Protein AF-A0A2E5BPT8-F1 (afdb_monomer_lite)

Secondary structure (DSSP, 8-state):
-EEEEETTEEEEEP-SS-GGGSTT-SS-HHHHHH--HHHHHHHHHHHHHH-TTHHHH-HHHHHHHHHHHHHHH---EEEEEE-SSSEEEEEE---HHHHHHHHHHHHTT---HHHHIIIIIS---

Structure (mmCIF, N/CA/C/O backbone):
data_AF-A0A2E5BPT8-F1
#
_entry.id   AF-A0A2E5BPT8-F1
#
loop_
_atom_site.group_PDB
_atom_site.id
_atom_site.type_symbol
_atom_site.label_atom_id
_atom_site.label_alt_id
_atom_site.label_comp_id
_atom_site.label_asym_id
_atom_site.label_entity_id
_atom_site.label_seq_id
_atom_site.pdbx_PDB_ins_code
_atom_site.Cartn_x
_atom_site.Cartn_y
_atom_site.Cartn_z
_atom_site.occupancy
_atom_site.B_iso_or_equiv
_atom_site.auth_seq_id
_atom_site.auth_comp_id
_atom_site.auth_asym_id
_atom_site.auth_atom_id
_atom_site.pdbx_PDB_model_num
ATOM 1 N N . MET A 1 1 ? -10.175 -10.646 -5.869 1.00 78.12 1 MET A N 1
ATOM 2 C CA . MET A 1 1 ? -8.734 -10.356 -5.745 1.00 78.12 1 MET A CA 1
ATOM 3 C C . MET A 1 1 ? -8.465 -9.042 -6.442 1.00 78.12 1 MET A C 1
ATOM 5 O O . MET A 1 1 ? -9.072 -8.798 -7.479 1.00 78.12 1 MET A O 1
ATOM 9 N N . ALA A 1 2 ? -7.601 -8.220 -5.865 1.00 84.44 2 ALA A N 1
ATOM 10 C CA . ALA A 1 2 ? -7.086 -6.988 -6.450 1.00 84.44 2 ALA A CA 1
ATOM 11 C C . ALA A 1 2 ? -5.563 -6.960 -6.276 1.00 84.44 2 ALA A C 1
ATOM 13 O O . ALA A 1 2 ? -5.041 -7.591 -5.360 1.00 84.44 2 ALA A O 1
ATOM 14 N N . PHE A 1 3 ? -4.854 -6.241 -7.140 1.00 88.50 3 PHE A N 1
ATOM 15 C CA . PHE A 1 3 ? -3.422 -6.007 -6.965 1.00 88.50 3 PHE A CA 1
ATOM 16 C C . PHE A 1 3 ? -3.194 -4.700 -6.210 1.00 88.50 3 PHE A C 1
ATOM 18 O O . PHE A 1 3 ? -3.926 -3.730 -6.403 1.00 88.50 3 PHE A O 1
ATOM 25 N N . PHE A 1 4 ? -2.169 -4.675 -5.366 1.00 91.25 4 PHE A N 1
ATOM 26 C CA . PHE A 1 4 ? -1.735 -3.480 -4.659 1.00 91.25 4 PHE A CA 1
ATOM 27 C C . PHE A 1 4 ? -0.218 -3.366 -4.754 1.00 91.25 4 PHE A C 1
ATOM 29 O O . PHE A 1 4 ? 0.496 -4.333 -4.512 1.00 91.25 4 PHE A O 1
ATOM 36 N N . LEU A 1 5 ? 0.289 -2.194 -5.110 1.00 90.25 5 LEU A N 1
ATOM 37 C CA . LEU A 1 5 ? 1.720 -1.947 -5.218 1.00 90.25 5 LEU A CA 1
ATOM 38 C C . LEU A 1 5 ? 2.250 -1.348 -3.907 1.00 90.25 5 LEU A C 1
ATOM 40 O O . LEU A 1 5 ? 1.890 -0.232 -3.551 1.00 90.25 5 LEU A O 1
ATOM 44 N N . TYR A 1 6 ? 3.117 -2.057 -3.190 1.00 89.31 6 TYR A N 1
ATOM 45 C CA . TYR A 1 6 ? 3.757 -1.575 -1.964 1.00 89.31 6 TYR A CA 1
ATOM 46 C C . TYR A 1 6 ? 5.280 -1.683 -2.073 1.00 89.31 6 TYR A C 1
ATOM 48 O O . TYR A 1 6 ? 5.797 -2.773 -2.300 1.00 89.31 6 TYR A O 1
ATOM 56 N N . ARG A 1 7 ? 6.006 -0.565 -1.899 1.00 83.19 7 ARG A N 1
ATOM 57 C CA . ARG A 1 7 ? 7.487 -0.506 -2.015 1.00 83.19 7 ARG A CA 1
ATOM 58 C C . ARG A 1 7 ? 8.002 -1.224 -3.272 1.00 83.19 7 ARG A C 1
ATOM 60 O O . ARG A 1 7 ? 8.894 -2.064 -3.198 1.00 83.19 7 ARG A O 1
ATOM 67 N N . ASP A 1 8 ? 7.380 -0.921 -4.407 1.00 76.88 8 ASP A N 1
ATOM 68 C CA . ASP A 1 8 ? 7.697 -1.489 -5.724 1.00 76.88 8 ASP A CA 1
ATOM 69 C C . ASP A 1 8 ? 7.404 -2.997 -5.877 1.00 76.88 8 ASP A C 1
ATOM 71 O O . ASP A 1 8 ? 7.722 -3.598 -6.901 1.00 76.88 8 ASP A O 1
ATOM 75 N N . GLN A 1 9 ? 6.736 -3.616 -4.898 1.00 81.94 9 GLN A N 1
ATOM 76 C CA . GLN A 1 9 ? 6.283 -5.003 -4.959 1.00 81.94 9 GLN A CA 1
ATOM 77 C C . GLN A 1 9 ? 4.770 -5.074 -5.125 1.00 81.94 9 GLN A C 1
ATOM 79 O O . GLN A 1 9 ? 4.014 -4.431 -4.397 1.00 81.94 9 GLN A O 1
ATOM 84 N N . LEU A 1 10 ? 4.315 -5.886 -6.077 1.00 85.38 10 LEU A N 1
ATOM 85 C CA . LEU A 1 10 ? 2.899 -6.208 -6.200 1.00 85.38 10 LEU A CA 1
ATOM 86 C C . LEU A 1 10 ? 2.519 -7.262 -5.166 1.00 85.38 10 LEU A C 1
ATOM 88 O O . LEU A 1 10 ? 3.078 -8.360 -5.148 1.00 85.38 10 LEU A O 1
ATOM 92 N N . VAL A 1 11 ? 1.539 -6.921 -4.338 1.00 86.62 11 VAL A N 1
ATOM 93 C CA . VAL A 1 11 ? 0.890 -7.826 -3.397 1.00 86.62 11 VAL A CA 1
ATOM 94 C C . VAL A 1 11 ? -0.547 -8.076 -3.833 1.00 86.62 11 VAL A C 1
ATOM 96 O O . VAL A 1 11 ? -1.236 -7.195 -4.353 1.00 86.62 11 VAL A O 1
ATOM 99 N N . GLU A 1 12 ? -1.001 -9.304 -3.628 1.00 86.88 12 GLU A N 1
ATOM 100 C CA . GLU A 1 12 ? -2.375 -9.693 -3.908 1.00 86.88 12 GLU A CA 1
ATOM 101 C C . GLU A 1 12 ? -3.246 -9.409 -2.688 1.00 86.88 12 GLU A C 1
ATOM 103 O O . GLU A 1 12 ? -3.023 -9.922 -1.591 1.00 86.88 12 GLU A O 1
ATOM 108 N N . LEU A 1 13 ? -4.271 -8.595 -2.897 1.00 86.12 13 LEU A N 1
ATOM 109 C CA . LEU A 1 13 ? -5.323 -8.354 -1.934 1.00 86.12 13 LEU A CA 1
ATOM 110 C C . LEU A 1 13 ? -6.468 -9.323 -2.208 1.00 86.12 13 LEU A C 1
ATOM 112 O O . LEU A 1 13 ? -7.109 -9.291 -3.263 1.00 86.12 13 LEU A O 1
ATOM 116 N N . ASP A 1 14 ? -6.796 -10.155 -1.226 1.00 82.50 14 ASP A N 1
ATOM 117 C CA . ASP A 1 14 ? -8.106 -10.792 -1.213 1.00 82.50 14 ASP A CA 1
ATOM 118 C C . ASP A 1 14 ? -9.183 -9.696 -1.087 1.00 82.50 14 ASP A C 1
ATOM 120 O O . ASP A 1 14 ? -9.113 -8.830 -0.228 1.00 82.50 14 ASP A O 1
ATOM 124 N N . THR A 1 15 ? -10.173 -9.672 -1.965 1.00 77.75 15 THR A N 1
ATOM 125 C CA . THR A 1 15 ? -11.276 -8.691 -1.916 1.00 77.75 15 THR A CA 1
ATOM 126 C C . THR A 1 15 ? -12.632 -9.383 -1.863 1.00 77.75 15 THR A C 1
ATOM 128 O O . THR A 1 15 ? -13.665 -8.741 -2.013 1.00 77.75 15 THR A O 1
ATOM 131 N N . SER A 1 16 ? -12.639 -10.705 -1.653 1.00 78.06 16 SER A N 1
ATOM 132 C CA . SER A 1 16 ? -13.855 -11.520 -1.575 1.00 78.06 16 SER A CA 1
ATOM 133 C C . SER A 1 16 ? -14.730 -11.161 -0.373 1.00 78.06 16 SER A C 1
ATOM 135 O O . SER A 1 16 ? -15.949 -11.309 -0.425 1.00 78.06 16 SER A O 1
ATOM 137 N N . MET A 1 17 ? -14.109 -10.656 0.693 1.00 69.50 17 MET A N 1
ATOM 138 C CA . MET A 1 17 ? -14.774 -10.151 1.884 1.00 69.50 17 MET A CA 1
ATOM 139 C C . MET A 1 17 ? -14.221 -8.782 2.246 1.00 69.50 17 MET A C 1
ATOM 141 O O . MET A 1 17 ? -13.004 -8.565 2.188 1.00 69.50 17 MET A O 1
ATOM 145 N N . ALA A 1 18 ? -15.127 -7.896 2.662 1.00 69.38 18 ALA A N 1
ATOM 146 C CA . ALA A 1 18 ? -14.772 -6.592 3.194 1.00 69.38 18 ALA A CA 1
ATOM 147 C C . ALA A 1 18 ? -13.815 -6.755 4.394 1.00 69.38 18 ALA A C 1
ATOM 149 O O . ALA A 1 18 ? -13.957 -7.735 5.139 1.00 69.38 18 ALA A O 1
ATOM 150 N N . PRO A 1 19 ? -12.851 -5.840 4.600 1.00 71.06 19 PRO A N 1
ATOM 151 C CA . PRO A 1 19 ? -11.823 -5.994 5.630 1.00 71.06 19 PRO A CA 1
ATOM 152 C C . PRO A 1 19 ? -12.405 -6.297 7.024 1.00 71.06 19 PRO A C 1
ATOM 154 O O . PRO A 1 19 ? -11.976 -7.240 7.678 1.00 71.06 19 PRO A O 1
ATOM 157 N N . GLN A 1 20 ? -13.476 -5.601 7.407 1.00 72.00 20 GLN A N 1
ATOM 158 C CA . GLN A 1 20 ? -14.220 -5.751 8.663 1.00 72.00 20 GLN A CA 1
ATOM 159 C C . GLN A 1 20 ? -14.947 -7.094 8.842 1.00 72.00 20 GLN A C 1
ATOM 161 O O . GLN A 1 20 ? -15.339 -7.435 9.954 1.00 72.00 20 GLN A O 1
ATOM 166 N N . ALA A 1 21 ? -15.166 -7.850 7.765 1.00 68.12 21 ALA A N 1
ATOM 167 C CA . ALA A 1 21 ? -15.783 -9.175 7.829 1.00 68.12 21 ALA A CA 1
ATOM 168 C C . ALA A 1 21 ? -14.755 -10.286 8.112 1.00 68.12 21 ALA A C 1
ATOM 170 O O . ALA A 1 21 ? -15.128 -11.450 8.270 1.00 68.12 21 ALA A O 1
ATOM 171 N N . ARG A 1 22 ? -13.462 -9.945 8.181 1.00 69.19 22 ARG A N 1
ATOM 172 C CA . ARG A 1 22 ? -12.392 -10.883 8.522 1.00 69.19 22 ARG A CA 1
ATOM 173 C C . ARG A 1 22 ? -12.257 -10.987 10.035 1.00 69.19 22 ARG A C 1
ATOM 175 O O . ARG A 1 22 ? -12.142 -9.980 10.725 1.00 69.19 22 ARG A O 1
ATOM 182 N N . GLY A 1 23 ? -12.268 -12.214 10.554 1.00 63.38 23 GLY A N 1
ATOM 183 C CA . GLY A 1 23 ? -12.223 -12.473 12.000 1.00 63.38 23 GLY A CA 1
ATOM 184 C C . GLY A 1 23 ? -10.934 -12.012 12.695 1.00 63.38 23 GLY A C 1
ATOM 185 O O . GLY A 1 23 ? -10.902 -11.939 13.918 1.00 63.38 23 GLY A O 1
ATOM 186 N N . ASP A 1 24 ? -9.890 -11.702 11.929 1.00 70.88 24 ASP A N 1
ATOM 187 C CA . ASP A 1 24 ? -8.590 -11.197 12.370 1.00 70.88 24 ASP A CA 1
ATOM 188 C C . ASP A 1 24 ? -8.376 -9.705 12.056 1.00 70.88 24 ASP A C 1
ATOM 190 O O . ASP A 1 24 ? -7.255 -9.205 12.152 1.00 70.88 24 ASP A O 1
ATOM 194 N N . PHE A 1 25 ? -9.435 -8.977 11.687 1.00 75.00 25 PHE A N 1
ATOM 195 C CA . PHE A 1 25 ? -9.329 -7.555 11.385 1.00 75.00 25 PHE A CA 1
ATOM 196 C C . PHE A 1 25 ? -9.021 -6.735 12.653 1.00 75.00 25 PHE A C 1
ATOM 198 O O . PHE A 1 25 ? -9.695 -6.902 13.672 1.00 75.00 25 PHE A O 1
ATOM 205 N N . PRO A 1 26 ? -8.019 -5.834 12.624 1.00 74.81 26 PRO A N 1
ATOM 206 C CA . PRO A 1 26 ? -7.504 -5.200 13.838 1.00 74.81 26 PRO A CA 1
ATOM 207 C C . PRO A 1 26 ? -8.425 -4.123 14.431 1.00 74.81 26 PRO A C 1
ATOM 209 O O . PRO A 1 26 ? -8.178 -3.670 15.547 1.00 74.81 26 PRO A O 1
ATOM 212 N N . LEU A 1 27 ? -9.464 -3.692 13.708 1.00 83.56 27 LEU A N 1
ATOM 213 C CA . LEU A 1 27 ? -10.349 -2.599 14.116 1.00 83.56 27 LEU A CA 1
ATOM 214 C C . LEU A 1 27 ? -11.791 -3.071 14.303 1.00 83.56 27 LEU A C 1
ATOM 216 O O . LEU A 1 27 ? -12.315 -3.864 13.523 1.00 83.56 27 LEU A O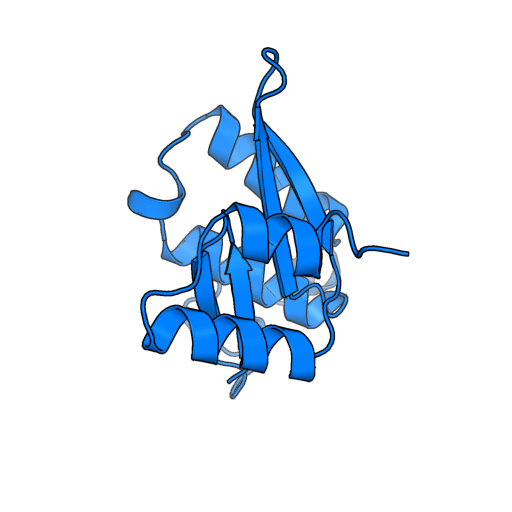 1
ATOM 220 N N . GLN A 1 28 ? -12.466 -2.512 15.306 1.00 84.06 28 GLN A N 1
ATOM 221 C CA . GLN A 1 28 ? -13.916 -2.642 15.438 1.00 84.06 28 GLN A CA 1
ATOM 222 C C . GLN A 1 28 ? -14.632 -1.849 14.324 1.00 84.06 28 GLN A C 1
ATOM 224 O O . GLN A 1 28 ? -14.083 -0.856 13.836 1.00 84.06 28 GLN A O 1
ATOM 229 N N . PRO A 1 29 ? -15.874 -2.208 13.940 1.00 84.12 29 PRO A N 1
ATOM 230 C CA . PRO A 1 29 ? -16.585 -1.550 12.836 1.00 84.12 29 PRO A CA 1
ATOM 231 C C . PRO A 1 29 ? -16.708 -0.025 12.977 1.00 84.12 29 PRO A C 1
ATOM 233 O O . PRO A 1 29 ? -16.471 0.713 12.028 1.00 84.12 29 PRO A O 1
ATOM 236 N N . ASN A 1 30 ? -16.998 0.466 14.182 1.00 86.44 30 ASN A N 1
ATOM 237 C CA . ASN A 1 30 ? -17.097 1.898 14.473 1.00 86.44 30 ASN A CA 1
ATOM 238 C C . ASN A 1 30 ? -15.754 2.640 14.342 1.00 86.44 30 ASN A C 1
ATOM 240 O O . ASN A 1 30 ? -15.726 3.791 13.919 1.00 86.44 30 ASN A O 1
ATOM 244 N N . GLN A 1 31 ? -14.641 1.992 14.700 1.00 87.06 31 GLN A N 1
ATOM 245 C CA . GLN A 1 31 ? -13.296 2.546 14.512 1.00 87.06 31 GLN A CA 1
ATOM 246 C C . GLN A 1 31 ? -12.941 2.581 13.025 1.00 87.06 31 GLN A C 1
ATOM 248 O O . GLN A 1 31 ? -12.371 3.555 12.539 1.00 87.06 31 GLN A O 1
ATOM 253 N N . TYR A 1 32 ? -13.331 1.535 12.296 1.00 87.19 32 TYR A N 1
ATOM 254 C CA . TYR A 1 32 ? -13.128 1.452 10.860 1.00 87.19 32 TYR A CA 1
ATOM 255 C C . TYR A 1 32 ? -13.902 2.525 10.089 1.00 87.19 32 TYR A C 1
ATOM 257 O O . TYR A 1 32 ? -13.379 3.093 9.139 1.00 87.19 32 TYR A O 1
ATOM 265 N N . GLU A 1 33 ? -15.127 2.854 10.486 1.00 87.31 33 GLU A N 1
ATOM 266 C CA . GLU A 1 33 ? -15.889 3.929 9.838 1.00 87.31 33 GLU A CA 1
ATOM 267 C C . GLU A 1 33 ? -15.216 5.299 9.997 1.00 87.31 33 GLU A C 1
ATOM 269 O O . GLU A 1 33 ? -15.219 6.097 9.062 1.00 87.31 33 GLU A O 1
ATOM 274 N N . GLN A 1 34 ? -14.602 5.551 11.154 1.00 90.19 34 GLN A N 1
ATOM 275 C CA . GLN A 1 34 ? -14.010 6.847 11.497 1.00 90.19 34 GLN A CA 1
ATOM 276 C C . GLN A 1 34 ? -12.602 7.051 10.934 1.00 90.19 34 GLN A C 1
ATOM 278 O O . GLN A 1 34 ? -12.221 8.192 10.685 1.00 90.19 34 GLN A O 1
ATOM 283 N N . ILE A 1 35 ? -11.832 5.976 10.737 1.00 91.56 35 ILE A N 1
ATOM 284 C CA . ILE A 1 35 ? -10.448 6.090 10.269 1.00 91.56 35 ILE A CA 1
ATOM 285 C C . ILE A 1 35 ? -10.404 6.598 8.822 1.00 91.56 35 ILE A C 1
ATOM 287 O O . ILE A 1 35 ? -11.112 6.097 7.942 1.00 91.56 35 ILE A O 1
ATOM 291 N N . THR A 1 36 ? -9.587 7.611 8.562 1.00 92.81 36 THR A N 1
ATOM 292 C CA . THR A 1 36 ? -9.427 8.204 7.231 1.00 92.81 36 THR A CA 1
ATOM 293 C C . THR A 1 36 ? -8.229 7.611 6.492 1.00 92.81 36 THR A C 1
ATOM 295 O O . THR A 1 36 ? -7.377 6.939 7.072 1.00 92.81 36 THR A O 1
ATOM 298 N N . VAL A 1 37 ? -8.129 7.887 5.188 1.00 91.62 37 VAL A N 1
ATOM 299 C CA . VAL A 1 37 ? -6.924 7.569 4.401 1.00 91.62 37 VAL A CA 1
ATOM 300 C C . VAL A 1 37 ? -5.687 8.235 5.001 1.00 91.62 37 VAL A C 1
ATOM 302 O O . VAL A 1 37 ? -4.631 7.613 5.066 1.00 91.62 37 VAL A O 1
ATOM 305 N N . GLN A 1 38 ? -5.814 9.477 5.475 1.00 92.62 38 GLN A N 1
ATOM 306 C CA . GLN A 1 38 ? -4.704 10.200 6.085 1.00 92.62 38 GLN A CA 1
ATOM 307 C C . GLN A 1 38 ? -4.231 9.514 7.372 1.00 92.62 38 GLN A C 1
ATOM 309 O O . GLN A 1 38 ? -3.029 9.337 7.540 1.00 92.62 38 GLN A O 1
ATOM 314 N N . ASP A 1 39 ? -5.158 9.060 8.219 1.00 93.56 39 ASP A N 1
ATOM 315 C CA . ASP A 1 39 ? -4.821 8.338 9.452 1.00 93.56 39 ASP A CA 1
ATOM 316 C C . ASP A 1 39 ? -4.112 7.012 9.148 1.00 93.56 39 ASP A C 1
ATOM 318 O O . ASP A 1 39 ? -3.126 6.668 9.792 1.00 93.56 39 ASP A O 1
ATOM 322 N N . LEU A 1 40 ? -4.573 6.279 8.128 1.00 93.19 40 LEU A N 1
ATOM 323 C CA . LEU A 1 40 ? -3.943 5.032 7.678 1.00 93.19 40 LEU A CA 1
ATOM 324 C C . LEU A 1 40 ? -2.520 5.260 7.154 1.00 93.19 40 LEU A C 1
ATOM 326 O O . LEU A 1 40 ? -1.609 4.497 7.477 1.00 93.19 40 LEU A O 1
ATOM 330 N N . MET A 1 41 ? -2.322 6.315 6.360 1.00 92.75 41 MET A N 1
ATOM 331 C CA . MET A 1 41 ? -1.002 6.692 5.854 1.00 92.75 41 MET A CA 1
ATOM 332 C C . MET A 1 41 ? -0.077 7.137 6.990 1.00 92.75 41 MET A C 1
ATOM 334 O O . MET A 1 41 ? 1.090 6.748 7.008 1.00 92.75 41 MET A O 1
ATOM 338 N N . GLN A 1 42 ? -0.590 7.901 7.956 1.00 92.00 42 GLN A N 1
ATOM 339 C CA . GLN A 1 42 ? 0.165 8.325 9.133 1.00 92.00 42 GLN A CA 1
ATOM 340 C C . GLN A 1 42 ? 0.576 7.127 9.991 1.00 92.00 42 GLN A C 1
ATOM 342 O O . GLN A 1 42 ? 1.751 6.998 10.317 1.00 92.00 42 GLN A O 1
ATOM 347 N N . LEU A 1 43 ? -0.349 6.208 10.270 1.00 92.06 43 LEU A N 1
ATOM 348 C CA . LEU A 1 43 ? -0.080 4.995 11.039 1.00 92.06 43 LEU A CA 1
ATOM 349 C C . LEU A 1 43 ? 1.033 4.151 10.397 1.00 92.06 43 LEU A C 1
ATOM 351 O O . LEU A 1 43 ? 1.930 3.658 11.080 1.00 92.06 43 LEU A O 1
ATOM 355 N N . LEU A 1 44 ? 1.002 4.006 9.070 1.00 92.00 44 LEU A N 1
ATOM 356 C CA . LEU A 1 44 ? 2.049 3.299 8.336 1.00 92.00 44 LEU A CA 1
ATOM 357 C C . LEU A 1 44 ? 3.384 4.057 8.350 1.00 92.00 44 LEU A C 1
ATOM 359 O O . LEU A 1 44 ? 4.436 3.430 8.436 1.00 92.00 44 LEU A O 1
ATOM 363 N N . THR A 1 45 ? 3.345 5.389 8.281 1.00 91.56 45 THR A N 1
ATOM 364 C CA . THR A 1 45 ? 4.537 6.249 8.364 1.00 91.56 45 THR A CA 1
ATOM 365 C C . THR A 1 45 ? 5.215 6.113 9.725 1.00 91.56 45 THR A C 1
ATOM 367 O O . THR A 1 45 ? 6.416 5.867 9.778 1.00 91.56 45 THR A O 1
ATOM 370 N N . GLU A 1 46 ? 4.450 6.217 10.814 1.00 91.06 46 GLU A N 1
ATOM 371 C CA . GLU A 1 46 ? 4.939 6.062 12.190 1.00 91.06 46 GLU A CA 1
ATOM 372 C C . GLU A 1 46 ? 5.511 4.659 12.410 1.00 91.06 46 GLU A C 1
ATOM 374 O O . GLU A 1 46 ? 6.647 4.517 12.856 1.00 91.06 46 GLU A O 1
ATOM 379 N N . GLY A 1 47 ? 4.784 3.620 11.986 1.00 89.94 47 GLY A N 1
ATOM 380 C CA . GLY A 1 47 ? 5.262 2.244 12.090 1.00 89.94 47 GLY A CA 1
ATOM 381 C C . GLY A 1 47 ? 6.568 1.995 11.327 1.00 89.94 47 GLY A C 1
ATOM 382 O O . GLY A 1 47 ? 7.427 1.263 11.811 1.00 89.94 47 GLY A O 1
ATOM 383 N N . LEU A 1 48 ? 6.744 2.605 10.149 1.00 89.44 48 LEU A N 1
ATOM 384 C CA . LEU A 1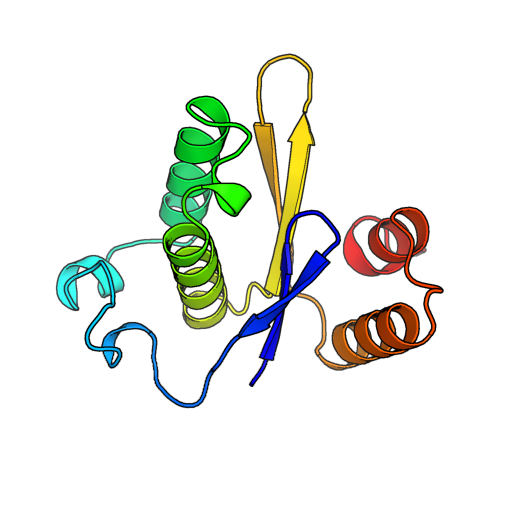 48 ? 7.981 2.497 9.367 1.00 89.44 48 LEU A CA 1
ATOM 385 C C . LEU A 1 48 ? 9.127 3.339 9.938 1.00 89.44 48 LEU A C 1
ATOM 387 O O . LEU A 1 48 ? 10.286 2.959 9.781 1.00 89.44 48 LEU A O 1
ATOM 391 N N . ALA A 1 49 ? 8.822 4.472 10.572 1.00 89.06 49 ALA A N 1
ATOM 392 C CA . ALA A 1 49 ? 9.818 5.305 11.237 1.00 89.06 49 ALA A CA 1
ATOM 393 C C . ALA A 1 49 ? 10.384 4.599 12.478 1.00 89.06 49 ALA A C 1
ATOM 395 O O . ALA A 1 49 ? 11.599 4.587 12.675 1.00 89.06 49 ALA A O 1
ATOM 396 N N . ASP A 1 50 ? 9.515 3.954 13.260 1.00 90.19 50 ASP A N 1
ATOM 397 C CA . ASP A 1 50 ? 9.906 3.160 14.427 1.00 90.19 50 ASP A CA 1
ATOM 398 C C . ASP A 1 50 ? 10.578 1.842 14.018 1.00 90.19 50 ASP A C 1
ATOM 400 O O . ASP A 1 50 ? 11.538 1.395 14.652 1.00 90.19 50 ASP A O 1
ATOM 404 N N . ASN A 1 51 ? 10.090 1.218 12.942 1.00 89.00 51 ASN A N 1
ATOM 405 C CA .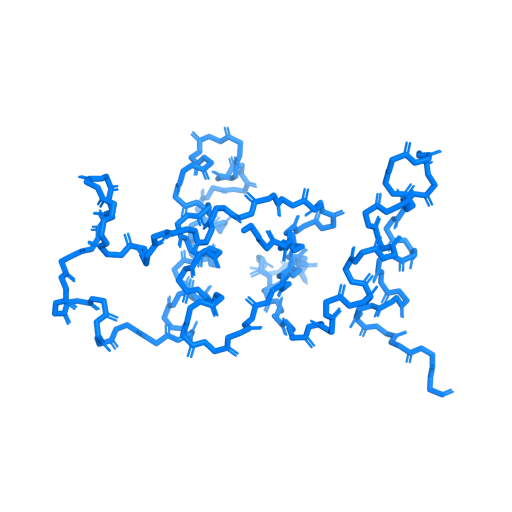 ASN A 1 51 ? 10.606 -0.036 12.418 1.00 89.00 51 ASN A CA 1
ATOM 406 C C . ASN A 1 51 ? 10.679 -0.030 10.878 1.00 89.00 51 ASN A C 1
ATOM 408 O O . ASN A 1 51 ? 9.718 -0.397 10.197 1.00 89.00 51 ASN A O 1
ATOM 412 N N . PRO A 1 52 ? 11.854 0.258 10.286 1.00 86.94 52 PRO A N 1
ATOM 413 C CA . PRO A 1 52 ? 12.039 0.216 8.831 1.00 86.94 52 PRO A CA 1
ATOM 414 C C . PRO A 1 52 ? 11.781 -1.160 8.190 1.00 86.94 52 PRO A C 1
ATOM 416 O O . PRO A 1 52 ? 11.626 -1.247 6.965 1.00 86.94 52 PRO A O 1
ATOM 419 N N . ARG A 1 53 ? 11.754 -2.224 9.009 1.00 88.19 53 ARG A N 1
ATOM 420 C CA . ARG A 1 53 ? 11.491 -3.620 8.631 1.00 88.19 53 ARG A CA 1
ATOM 421 C C . ARG A 1 53 ? 10.069 -4.082 8.977 1.00 88.19 53 ARG A C 1
ATOM 423 O O . ARG A 1 53 ? 9.802 -5.281 9.058 1.00 88.19 53 ARG A O 1
ATOM 430 N N . LEU A 1 54 ? 9.145 -3.142 9.196 1.00 88.88 54 LEU A N 1
ATOM 431 C CA . LEU A 1 54 ? 7.763 -3.431 9.589 1.00 88.88 54 LEU A CA 1
ATOM 432 C C . LEU A 1 54 ? 7.059 -4.399 8.629 1.00 88.88 54 LEU A C 1
ATOM 434 O O . LEU A 1 54 ? 6.282 -5.238 9.069 1.00 88.88 54 LEU A O 1
ATOM 438 N N . ALA A 1 55 ? 7.318 -4.301 7.324 1.00 86.81 55 ALA A N 1
ATOM 439 C CA . ALA A 1 55 ? 6.685 -5.172 6.336 1.00 86.81 55 ALA A CA 1
ATOM 440 C C . ALA A 1 55 ? 7.177 -6.626 6.426 1.00 86.81 55 ALA A C 1
ATOM 442 O O . ALA A 1 55 ? 6.414 -7.549 6.151 1.00 86.81 55 ALA A O 1
ATOM 443 N N . GLU A 1 56 ? 8.434 -6.837 6.814 1.00 88.62 56 GLU A N 1
ATOM 444 C CA . GLU A 1 56 ? 9.022 -8.158 7.006 1.00 88.62 56 GLU A CA 1
ATOM 445 C C . GLU A 1 56 ? 8.638 -8.775 8.355 1.00 88.62 56 GLU A C 1
ATOM 447 O O . GLU A 1 56 ? 8.451 -9.989 8.443 1.00 88.62 56 GLU A O 1
ATOM 452 N N . GLU A 1 57 ? 8.538 -7.954 9.399 1.00 89.38 57 GLU A N 1
ATOM 453 C CA . GLU A 1 57 ? 8.269 -8.408 10.768 1.00 89.38 57 GLU A CA 1
ATOM 454 C C . GLU A 1 57 ? 6.766 -8.524 11.061 1.00 89.38 57 GLU A C 1
ATOM 456 O O . GLU A 1 57 ? 6.333 -9.502 11.667 1.00 89.38 57 GLU A O 1
ATOM 461 N N . GLU A 1 58 ? 5.959 -7.588 10.558 1.00 88.69 58 GLU A N 1
ATOM 462 C CA . GLU A 1 58 ? 4.506 -7.513 10.758 1.00 88.69 58 GLU A CA 1
ATOM 463 C C . GLU A 1 58 ? 3.742 -7.413 9.416 1.00 88.69 58 GLU A C 1
ATOM 465 O O . GLU A 1 58 ? 2.956 -6.484 9.186 1.00 88.69 58 GLU A O 1
ATOM 470 N N . PRO A 1 59 ? 3.895 -8.390 8.497 1.00 86.19 59 PRO A N 1
ATOM 471 C CA . PRO A 1 59 ? 3.290 -8.332 7.162 1.00 86.19 59 PRO A CA 1
ATOM 472 C C . PRO A 1 59 ? 1.760 -8.241 7.200 1.00 86.19 59 PRO A C 1
ATOM 474 O O . PRO A 1 59 ? 1.145 -7.612 6.340 1.00 86.19 59 PRO A O 1
ATOM 477 N N . LYS A 1 60 ? 1.121 -8.838 8.215 1.00 84.38 60 LYS A N 1
ATOM 478 C CA . LYS A 1 60 ? -0.339 -8.793 8.385 1.00 84.38 60 LYS A CA 1
ATOM 479 C C . LYS A 1 60 ? -0.848 -7.379 8.635 1.00 84.38 60 LYS A C 1
ATOM 481 O O . LYS A 1 60 ? -1.897 -7.012 8.115 1.00 84.38 60 LYS A O 1
ATOM 486 N N . PHE A 1 61 ? -0.105 -6.597 9.412 1.00 86.81 61 PHE A N 1
ATOM 487 C CA . PHE A 1 61 ? -0.448 -5.215 9.709 1.00 86.81 61 PHE A CA 1
ATOM 488 C C . PHE A 1 61 ? -0.390 -4.356 8.444 1.00 86.81 61 PHE A C 1
ATOM 490 O O . PHE A 1 61 ? -1.356 -3.665 8.119 1.00 86.81 61 PHE A O 1
ATOM 497 N N . VAL A 1 62 ? 0.700 -4.471 7.679 1.00 89.12 62 VAL A N 1
ATOM 498 C CA . VAL A 1 62 ? 0.860 -3.739 6.415 1.00 89.12 62 VAL A CA 1
ATOM 499 C C . VAL A 1 62 ? -0.222 -4.143 5.409 1.00 89.12 62 VAL A C 1
ATOM 501 O O . VAL A 1 62 ? -0.866 -3.273 4.825 1.00 89.12 62 VAL A O 1
ATOM 504 N N . LEU A 1 63 ? -0.506 -5.444 5.267 1.00 88.19 63 LEU A N 1
ATOM 505 C CA . LEU A 1 63 ? -1.584 -5.930 4.398 1.00 88.19 63 LEU A CA 1
ATOM 506 C C . LEU A 1 63 ? -2.960 -5.407 4.826 1.00 88.19 63 LEU A C 1
ATOM 508 O O . LEU A 1 63 ? -3.759 -5.028 3.969 1.00 88.19 63 LEU A O 1
ATOM 512 N N . ALA A 1 64 ? -3.245 -5.345 6.130 1.00 88.00 64 ALA A N 1
ATOM 513 C CA . ALA A 1 64 ? -4.488 -4.768 6.629 1.00 88.00 64 ALA A CA 1
ATOM 514 C C . ALA A 1 64 ? -4.612 -3.290 6.230 1.00 88.00 64 ALA A C 1
ATOM 516 O O . ALA A 1 64 ? -5.663 -2.886 5.739 1.00 88.00 64 ALA A O 1
ATOM 517 N N . ILE A 1 65 ? -3.541 -2.500 6.354 1.00 91.00 65 ILE A N 1
ATOM 518 C CA . ILE A 1 65 ? -3.526 -1.099 5.907 1.00 91.00 65 ILE A CA 1
ATOM 519 C C . ILE A 1 65 ? -3.778 -0.992 4.399 1.00 91.00 65 ILE A C 1
ATOM 521 O O . ILE A 1 65 ? -4.634 -0.208 3.990 1.00 91.00 65 ILE A O 1
ATOM 525 N N . CYS A 1 66 ? -3.119 -1.811 3.574 1.00 91.38 66 CYS A N 1
ATOM 526 C CA . CYS A 1 66 ? -3.365 -1.852 2.129 1.00 91.38 66 CYS A CA 1
ATOM 527 C C . CYS A 1 66 ? -4.836 -2.157 1.801 1.00 91.38 66 CYS A C 1
ATOM 529 O O . CYS A 1 66 ? -5.439 -1.478 0.970 1.00 91.38 66 CYS A O 1
ATOM 531 N N . HIS A 1 67 ? -5.444 -3.127 2.492 1.00 90.12 67 HIS A N 1
ATOM 532 C CA . HIS A 1 67 ? -6.867 -3.437 2.342 1.00 90.12 67 HIS A CA 1
ATOM 533 C C . HIS A 1 67 ? -7.772 -2.254 2.691 1.00 90.12 67 HIS A C 1
ATOM 535 O O . HIS A 1 67 ? -8.708 -1.966 1.950 1.00 90.12 67 HIS A O 1
ATOM 541 N N . MET A 1 68 ? -7.498 -1.568 3.801 1.00 91.19 68 MET A N 1
ATOM 542 C CA . MET A 1 68 ? -8.303 -0.429 4.247 1.00 91.19 68 MET A CA 1
ATOM 543 C C . MET A 1 68 ? -8.180 0.775 3.306 1.00 91.19 68 MET A C 1
ATOM 545 O O . MET A 1 68 ? -9.168 1.455 3.042 1.00 91.19 68 MET A O 1
ATOM 549 N N . LEU A 1 69 ? -6.984 1.028 2.771 1.00 93.00 69 LEU A N 1
ATOM 550 C CA . LEU A 1 69 ? -6.745 2.087 1.788 1.00 93.00 69 LEU A CA 1
ATOM 551 C C . LEU A 1 69 ? -7.481 1.817 0.469 1.00 93.00 69 LEU A C 1
ATOM 553 O O . LEU A 1 69 ? -8.095 2.725 -0.098 1.00 93.00 69 LEU A O 1
ATOM 557 N N . PHE A 1 70 ? -7.462 0.561 0.020 1.00 91.62 70 PHE A N 1
ATOM 558 C CA . PHE A 1 70 ? -8.200 0.133 -1.162 1.00 91.62 70 PHE A CA 1
ATOM 559 C C . PHE A 1 70 ? -9.713 0.269 -0.972 1.00 91.62 70 PHE A C 1
ATOM 561 O O . PHE A 1 70 ? -10.384 0.848 -1.820 1.00 91.62 70 PHE A O 1
ATOM 568 N N . ASP A 1 71 ? -10.250 -0.204 0.153 1.00 90.25 71 ASP A N 1
ATOM 569 C CA . ASP A 1 71 ? -11.689 -0.163 0.434 1.00 90.25 71 ASP A CA 1
ATOM 570 C C . ASP A 1 71 ? -12.225 1.271 0.588 1.00 90.25 71 ASP A C 1
ATOM 572 O O . ASP A 1 71 ? -13.299 1.588 0.081 1.00 90.25 71 ASP A O 1
ATOM 576 N N . LYS A 1 72 ? -11.468 2.165 1.238 1.00 89.56 72 LYS A N 1
ATOM 577 C CA . LYS A 1 72 ? -11.938 3.528 1.536 1.00 89.56 72 LYS A CA 1
ATOM 578 C C . LYS A 1 72 ? -11.906 4.483 0.358 1.00 89.56 72 LYS A C 1
ATOM 580 O O . LYS A 1 72 ? -12.784 5.335 0.257 1.00 89.56 72 LYS A O 1
ATOM 585 N N . ASP A 1 73 ? -10.876 4.402 -0.476 1.00 90.19 73 ASP A N 1
ATOM 586 C CA . ASP A 1 73 ? -10.653 5.412 -1.513 1.00 90.19 73 ASP A CA 1
ATOM 587 C C . ASP A 1 73 ? -10.151 4.818 -2.837 1.00 90.19 73 ASP A C 1
ATOM 589 O O . ASP A 1 73 ? -9.846 5.551 -3.774 1.00 90.19 73 ASP A O 1
ATOM 593 N N . GLY A 1 74 ? -10.073 3.490 -2.963 1.00 90.00 74 GLY A N 1
ATOM 594 C CA . GLY A 1 74 ? -9.537 2.840 -4.162 1.00 90.00 74 GLY A CA 1
ATOM 595 C C . GLY A 1 74 ? -8.039 3.080 -4.355 1.00 90.00 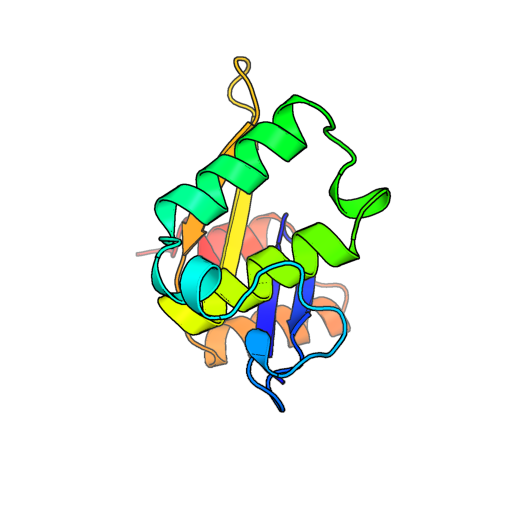74 GLY A C 1
ATOM 596 O O . GLY A 1 74 ? -7.534 2.959 -5.470 1.00 90.00 74 GLY A O 1
ATOM 597 N N . VAL A 1 75 ? -7.322 3.455 -3.290 1.00 93.12 75 VAL A N 1
ATOM 598 C CA . VAL A 1 75 ? -5.858 3.531 -3.309 1.00 93.12 75 VAL A CA 1
ATOM 599 C C . VAL A 1 75 ? -5.322 2.118 -3.477 1.00 93.12 75 VAL A C 1
ATOM 601 O O . VAL A 1 75 ? -5.675 1.222 -2.718 1.00 93.12 75 VAL A O 1
ATOM 604 N N . ASN A 1 76 ? -4.464 1.916 -4.468 1.00 92.44 76 ASN A N 1
ATOM 605 C CA . ASN A 1 76 ? -3.887 0.610 -4.785 1.00 92.44 76 ASN A CA 1
ATOM 606 C C . ASN A 1 76 ? -2.374 0.673 -5.017 1.00 92.44 76 ASN A C 1
ATOM 608 O O . ASN A 1 76 ? -1.781 -0.269 -5.541 1.00 92.44 76 ASN A O 1
ATOM 612 N N . ALA A 1 77 ? -1.741 1.774 -4.613 1.00 92.81 77 ALA A N 1
ATOM 613 C CA . ALA A 1 77 ? -0.299 1.911 -4.622 1.00 92.81 77 ALA A CA 1
ATOM 614 C C . ALA A 1 77 ? 0.202 2.811 -3.497 1.00 92.81 77 ALA A C 1
ATOM 616 O O . ALA A 1 77 ? -0.357 3.882 -3.254 1.00 92.81 77 ALA A O 1
ATOM 617 N N . ILE A 1 78 ? 1.293 2.391 -2.859 1.00 92.50 78 ILE A N 1
ATOM 618 C CA . ILE A 1 78 ? 2.070 3.154 -1.887 1.00 92.50 78 ILE A CA 1
ATOM 619 C C . ILE A 1 78 ? 3.551 3.033 -2.237 1.00 92.50 78 ILE A C 1
ATOM 621 O O . ILE A 1 78 ? 4.103 1.931 -2.313 1.00 92.50 78 ILE A O 1
ATOM 625 N N . ARG A 1 79 ? 4.218 4.179 -2.357 1.00 89.88 79 ARG A N 1
ATOM 626 C CA . ARG A 1 79 ? 5.677 4.268 -2.363 1.00 89.88 79 ARG A CA 1
ATOM 627 C C . ARG A 1 79 ? 6.161 4.798 -1.030 1.00 89.88 79 ARG A C 1
ATOM 629 O O . ARG A 1 79 ? 5.574 5.723 -0.476 1.00 89.88 79 ARG A O 1
ATOM 636 N N . VAL A 1 80 ? 7.260 4.224 -0.559 1.00 88.44 80 VAL A N 1
ATOM 637 C CA . VAL A 1 80 ? 8.015 4.720 0.589 1.00 88.44 80 VAL A CA 1
ATOM 638 C C . VAL A 1 80 ? 9.337 5.252 0.052 1.00 88.44 80 VAL A C 1
ATOM 640 O O . VAL A 1 80 ? 10.094 4.503 -0.562 1.00 88.44 80 VAL A O 1
ATOM 643 N N . THR A 1 81 ? 9.602 6.535 0.256 1.00 86.31 81 THR A N 1
ATOM 644 C CA . THR A 1 81 ? 10.891 7.180 -0.034 1.00 86.31 81 THR A CA 1
ATOM 645 C C . 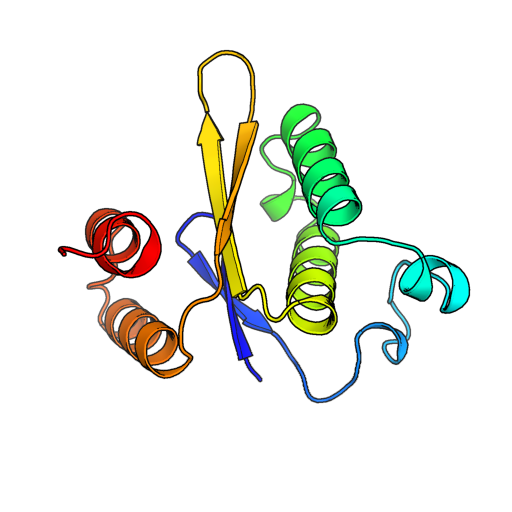THR A 1 81 ? 11.537 7.648 1.257 1.00 86.31 81 THR A C 1
ATOM 647 O O . THR A 1 81 ? 10.836 7.859 2.235 1.00 86.31 81 THR A O 1
ATOM 650 N N . ASP A 1 82 ? 12.851 7.834 1.266 1.00 84.38 82 ASP A N 1
ATOM 651 C CA . ASP A 1 82 ? 13.574 8.445 2.384 1.00 84.38 82 ASP A CA 1
ATOM 652 C C . ASP A 1 82 ? 14.164 9.775 1.901 1.00 84.38 82 ASP A C 1
ATOM 654 O O . ASP A 1 82 ? 14.857 9.809 0.880 1.00 84.38 82 ASP A O 1
ATOM 658 N N . ASP A 1 83 ? 13.833 10.872 2.581 1.00 82.44 83 ASP A N 1
ATOM 659 C CA . ASP A 1 83 ? 14.335 12.217 2.278 1.00 82.44 83 ASP A CA 1
ATOM 660 C C . ASP A 1 83 ? 15.510 12.645 3.181 1.00 82.44 83 ASP A C 1
ATOM 662 O O . ASP A 1 83 ? 15.991 13.777 3.091 1.00 82.44 83 ASP A O 1
ATOM 666 N N . GLY A 1 84 ? 15.997 11.738 4.033 1.00 79.56 84 GLY A N 1
ATOM 667 C CA . GLY A 1 84 ? 17.036 11.981 5.029 1.00 79.56 84 GLY A CA 1
ATOM 668 C C . GLY A 1 84 ? 16.511 12.464 6.385 1.00 79.56 84 GLY A C 1
ATOM 669 O O . GLY A 1 84 ? 17.302 12.557 7.326 1.00 79.56 84 GLY A O 1
ATOM 670 N N . LEU A 1 85 ? 15.212 12.759 6.512 1.00 80.88 85 LEU A N 1
ATOM 671 C CA . LEU A 1 85 ? 14.538 13.082 7.778 1.00 80.88 85 LEU A CA 1
ATOM 672 C C . LEU A 1 85 ? 13.609 11.957 8.251 1.00 80.88 85 LEU A C 1
ATOM 674 O O . LEU A 1 85 ? 13.235 11.933 9.425 1.00 80.88 85 LEU A O 1
ATOM 678 N N . GLY A 1 86 ? 13.265 11.021 7.367 1.00 80.88 86 GLY A N 1
ATOM 679 C CA . GLY A 1 86 ? 12.493 9.829 7.686 1.00 80.88 86 GLY A CA 1
ATOM 680 C C . GLY A 1 86 ? 11.763 9.260 6.467 1.00 80.88 86 GLY A C 1
ATOM 681 O O . GLY A 1 86 ? 11.906 9.763 5.348 1.00 80.88 86 GLY A O 1
ATOM 682 N N . PRO A 1 87 ? 10.956 8.203 6.665 1.00 86.50 87 PRO A N 1
ATOM 683 C CA . PRO A 1 87 ? 10.143 7.652 5.597 1.00 86.50 87 PRO A CA 1
ATOM 684 C C . PRO A 1 87 ? 9.037 8.638 5.203 1.00 86.50 87 PRO A C 1
ATOM 686 O O . PRO A 1 87 ? 8.193 9.021 6.008 1.00 86.50 87 PRO A O 1
ATOM 689 N N . VAL A 1 88 ? 9.009 9.000 3.927 1.00 86.25 88 VAL A N 1
ATOM 690 C CA . VAL A 1 88 ? 7.948 9.771 3.284 1.00 86.25 88 VAL A CA 1
ATOM 691 C C . VAL A 1 88 ? 7.114 8.824 2.436 1.00 86.25 88 VAL A C 1
ATOM 693 O O . VAL A 1 88 ? 7.630 8.155 1.536 1.00 86.25 88 VAL A O 1
ATOM 696 N N . LEU A 1 89 ? 5.812 8.770 2.709 1.00 89.81 89 LEU A N 1
ATOM 697 C CA . LEU A 1 89 ? 4.886 7.924 1.972 1.00 89.81 89 LEU A CA 1
ATOM 698 C C . LEU A 1 89 ? 4.107 8.726 0.931 1.00 89.81 89 LEU A C 1
ATOM 700 O O . LEU A 1 89 ? 3.616 9.820 1.191 1.00 89.81 89 LEU A O 1
ATOM 704 N N . SER A 1 90 ? 3.962 8.149 -0.257 1.00 89.44 90 SER A N 1
ATOM 705 C CA . SER A 1 90 ? 3.099 8.652 -1.328 1.00 89.44 90 SER A CA 1
ATOM 706 C C . SER A 1 90 ? 2.116 7.563 -1.726 1.00 89.44 90 SER A C 1
ATOM 708 O O . SER A 1 90 ? 2.501 6.399 -1.792 1.00 89.44 90 SER A O 1
ATOM 710 N N . CYS A 1 91 ? 0.863 7.924 -1.998 1.00 91.62 91 CYS A N 1
ATOM 711 C CA . CYS A 1 91 ? -0.152 6.980 -2.461 1.00 91.62 91 CYS A CA 1
ATOM 712 C C . CYS A 1 91 ? -0.725 7.387 -3.821 1.00 91.62 91 CYS A C 1
ATOM 714 O O . CYS A 1 91 ? -0.719 8.566 -4.177 1.00 91.62 91 CYS A O 1
ATOM 716 N N . ALA A 1 92 ? -1.201 6.405 -4.585 1.00 90.56 92 ALA A N 1
ATOM 717 C CA . ALA A 1 92 ? -1.832 6.625 -5.880 1.00 90.56 92 ALA A CA 1
ATOM 718 C C . ALA A 1 92 ? -2.992 5.652 -6.125 1.00 90.56 92 ALA A C 1
ATOM 720 O O . ALA A 1 92 ? -3.102 4.595 -5.495 1.00 90.56 92 ALA A O 1
ATOM 721 N N . LYS A 1 93 ? -3.846 6.037 -7.077 1.00 92.12 93 LYS A N 1
ATOM 722 C CA . LYS A 1 93 ? -4.890 5.192 -7.658 1.00 92.12 93 LYS A CA 1
ATOM 723 C C . LYS A 1 93 ? -4.490 4.879 -9.092 1.00 92.12 93 LYS A C 1
ATOM 725 O O . LYS A 1 93 ? -4.479 5.760 -9.948 1.00 92.12 93 LYS A O 1
ATOM 730 N N . ILE A 1 94 ? -4.133 3.634 -9.332 1.00 88.62 94 ILE A N 1
ATOM 731 C CA . ILE A 1 94 ? -3.698 3.116 -10.619 1.00 88.62 94 ILE A CA 1
ATOM 732 C C . ILE A 1 94 ? -4.884 2.394 -11.272 1.00 88.62 94 ILE A C 1
ATOM 734 O O . ILE A 1 94 ? -5.580 1.643 -10.592 1.00 88.62 94 ILE A O 1
ATOM 738 N N . PRO A 1 95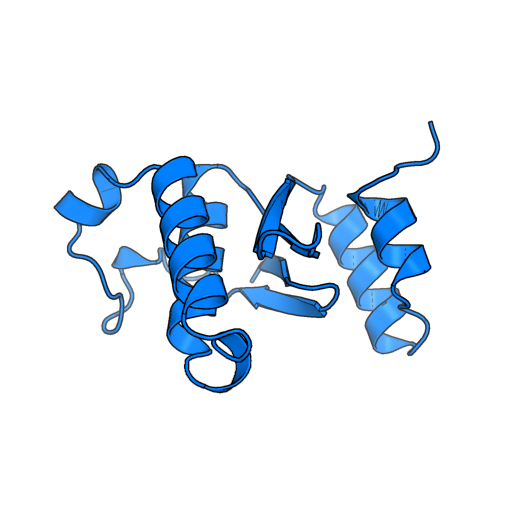 ? -5.133 2.553 -12.579 1.00 86.88 95 PRO A N 1
ATOM 739 C CA . PRO A 1 95 ? -6.102 1.714 -13.277 1.00 86.88 95 PRO A CA 1
ATOM 740 C C . PRO A 1 95 ? -5.732 0.224 -13.196 1.00 86.88 95 PRO A C 1
ATOM 742 O O . PRO A 1 95 ? -4.571 -0.135 -13.394 1.00 86.88 95 PRO A O 1
ATOM 745 N N . ASP A 1 96 ? -6.718 -0.656 -13.007 1.00 82.56 96 ASP A N 1
ATOM 746 C CA . ASP A 1 96 ? -6.494 -2.111 -12.923 1.00 82.56 96 ASP A CA 1
ATOM 747 C C . ASP A 1 96 ? -5.714 -2.665 -14.125 1.00 82.56 96 ASP A C 1
ATOM 749 O O . ASP A 1 96 ? -4.865 -3.540 -13.972 1.00 82.56 96 ASP A O 1
ATOM 753 N N . GLN A 1 97 ? -5.947 -2.116 -15.322 1.00 82.88 97 GLN A N 1
ATOM 754 C CA . GLN A 1 97 ? -5.218 -2.498 -16.532 1.00 82.88 97 GLN A CA 1
ATOM 755 C C . GLN A 1 97 ? -3.707 -2.261 -16.398 1.00 82.88 97 GLN A C 1
ATOM 757 O O . GLN A 1 97 ? -2.916 -3.099 -16.824 1.00 82.88 97 GLN A O 1
ATOM 762 N N . SER A 1 98 ? -3.296 -1.151 -15.783 1.00 86.00 98 SER A N 1
ATOM 763 C CA . SER A 1 98 ? -1.881 -0.862 -15.550 1.00 86.00 98 SER A CA 1
ATOM 764 C C . SER A 1 98 ? -1.293 -1.803 -14.499 1.00 86.00 98 SER A C 1
ATOM 766 O O . SER A 1 98 ? -0.177 -2.278 -14.674 1.00 86.00 98 SER A O 1
ATOM 768 N N . LEU A 1 99 ? -2.050 -2.154 -13.453 1.00 85.25 99 LEU A N 1
ATOM 769 C CA . LEU A 1 99 ? -1.618 -3.158 -12.472 1.00 85.25 99 LEU A CA 1
ATOM 770 C C . LEU A 1 99 ? -1.434 -4.546 -13.099 1.00 85.25 99 LEU A C 1
ATOM 772 O O . LEU A 1 99 ? -0.459 -5.223 -12.789 1.00 85.25 99 LEU A O 1
ATOM 776 N N . MET A 1 100 ? -2.317 -4.951 -14.016 1.00 85.12 100 MET A N 1
ATOM 777 C CA . MET A 1 100 ? -2.168 -6.209 -14.760 1.00 85.12 100 MET A CA 1
ATOM 778 C C . MET A 1 100 ? -0.900 -6.222 -15.621 1.00 85.12 100 MET A C 1
ATOM 780 O O . MET A 1 100 ? -0.213 -7.238 -15.677 1.00 85.12 100 MET A O 1
ATOM 784 N N . ILE A 1 101 ? -0.559 -5.096 -16.256 1.00 86.88 101 ILE A N 1
ATOM 785 C CA . ILE A 1 101 ? 0.689 -4.962 -17.023 1.00 86.88 101 ILE A CA 1
ATOM 786 C C . ILE A 1 101 ? 1.903 -5.096 -16.096 1.00 86.88 101 ILE A C 1
ATOM 788 O O . ILE A 1 101 ? 2.849 -5.814 -16.421 1.00 86.88 101 ILE A O 1
ATOM 792 N N . LEU A 1 102 ? 1.877 -4.442 -14.931 1.00 87.12 102 LEU A N 1
ATOM 793 C CA . LEU A 1 102 ? 2.949 -4.560 -13.940 1.00 87.12 102 LEU A CA 1
ATOM 794 C C . LEU A 1 102 ? 3.094 -6.006 -13.436 1.00 87.12 102 LEU A C 1
ATOM 796 O O . LEU A 1 102 ? 4.217 -6.485 -13.275 1.00 87.12 102 LEU A O 1
ATOM 800 N N . ASP A 1 103 ? 1.988 -6.729 -13.243 1.00 87.12 103 ASP A N 1
ATOM 801 C CA . ASP A 1 103 ? 2.021 -8.140 -12.846 1.00 87.12 103 ASP A CA 1
ATOM 802 C C . ASP A 1 103 ? 2.585 -9.041 -13.955 1.00 87.12 103 ASP A C 1
ATOM 804 O O . ASP A 1 103 ? 3.429 -9.897 -13.697 1.00 87.12 103 ASP A O 1
ATOM 808 N N . GLU A 1 104 ? 2.220 -8.803 -15.214 1.00 87.38 104 GLU A N 1
ATOM 809 C CA . GLU A 1 104 ? 2.785 -9.527 -16.357 1.00 87.38 104 GLU A CA 1
ATOM 810 C C . GLU A 1 104 ? 4.305 -9.315 -16.467 1.00 87.38 104 GLU A C 1
ATOM 812 O O . GLU A 1 104 ? 5.061 -10.270 -16.685 1.00 87.38 104 GLU A O 1
ATOM 817 N N . LEU A 1 105 ? 4.772 -8.078 -16.268 1.00 86.12 105 LEU A N 1
ATOM 818 C CA . LEU A 1 105 ? 6.200 -7.759 -16.210 1.00 86.12 105 LEU A CA 1
ATOM 819 C C . LEU A 1 105 ? 6.884 -8.479 -15.042 1.00 86.12 105 LEU A C 1
ATOM 821 O O . LEU A 1 105 ? 7.968 -9.043 -15.224 1.00 86.12 105 LEU A O 1
ATOM 825 N N . ARG A 1 106 ? 6.239 -8.536 -13.870 1.00 86.00 106 ARG A N 1
ATOM 826 C CA . ARG A 1 106 ? 6.737 -9.265 -12.694 1.00 86.00 106 ARG A CA 1
ATOM 827 C C . ARG A 1 106 ? 6.887 -10.750 -12.997 1.00 86.00 106 ARG A C 1
ATOM 829 O O . ARG A 1 106 ? 7.951 -11.315 -12.752 1.00 86.00 106 ARG A O 1
ATOM 836 N N . MET A 1 107 ? 5.862 -11.378 -13.576 1.00 85.69 107 MET A N 1
ATOM 837 C CA . MET A 1 107 ? 5.874 -12.800 -13.939 1.00 85.69 107 MET A CA 1
ATOM 838 C C . MET A 1 107 ? 6.974 -13.144 -14.953 1.00 85.69 107 MET A C 1
ATOM 840 O O . MET A 1 107 ? 7.480 -14.265 -14.958 1.00 85.69 107 MET A O 1
ATOM 844 N N . ARG A 1 108 ? 7.367 -12.186 -15.798 1.00 88.12 108 ARG A N 1
ATOM 845 C CA . ARG A 1 108 ? 8.451 -12.334 -16.783 1.00 88.12 108 ARG A CA 1
ATOM 846 C C . ARG A 1 108 ? 9.843 -12.024 -16.230 1.00 88.12 108 ARG A C 1
ATOM 848 O O . ARG A 1 108 ? 10.816 -12.180 -16.963 1.00 88.12 108 ARG A O 1
ATOM 855 N N . GLY A 1 109 ? 9.950 -11.576 -14.977 1.00 82.38 109 GLY A N 1
ATOM 856 C CA . GLY A 1 109 ? 11.210 -11.105 -14.395 1.00 82.38 109 GLY A CA 1
ATOM 857 C C . GLY A 1 109 ? 11.726 -9.806 -15.026 1.00 82.38 109 GLY A C 1
ATOM 858 O O . GLY A 1 109 ? 12.923 -9.545 -14.976 1.00 82.38 109 GLY A O 1
ATOM 859 N N . ALA A 1 110 ? 10.837 -9.024 -15.645 1.00 83.44 110 ALA A N 1
ATOM 860 C CA . ALA A 1 110 ? 11.141 -7.765 -16.325 1.00 83.44 110 ALA A CA 1
ATOM 861 C C . ALA A 1 110 ? 10.612 -6.532 -15.569 1.00 83.44 110 ALA A C 1
ATOM 863 O O . ALA A 1 110 ? 10.721 -5.418 -16.070 1.00 83.44 110 ALA A O 1
ATOM 864 N N . LEU A 1 111 ? 10.005 -6.726 -14.392 1.00 82.56 111 LEU A N 1
ATOM 865 C CA . LEU A 1 111 ? 9.594 -5.626 -13.528 1.00 82.56 111 LEU A CA 1
ATOM 866 C C . LEU A 1 111 ? 10.799 -5.139 -12.724 1.00 82.56 111 LEU A C 1
ATOM 868 O O . LEU A 1 111 ? 11.274 -5.839 -11.829 1.00 82.56 111 LEU A O 1
ATOM 872 N N . ASP A 1 112 ? 11.267 -3.939 -13.041 1.00 83.12 112 ASP A N 1
ATOM 873 C CA . ASP A 1 112 ? 12.242 -3.209 -12.243 1.00 83.12 112 ASP A CA 1
ATOM 874 C C . ASP A 1 112 ? 11.629 -1.928 -11.656 1.00 83.12 112 ASP A C 1
ATOM 876 O O . ASP A 1 112 ? 10.500 -1.534 -11.964 1.00 83.12 112 ASP A O 1
ATOM 880 N N . GLN A 1 113 ? 12.383 -1.287 -10.763 1.00 77.81 113 GLN A N 1
ATOM 881 C CA . GLN A 1 113 ? 11.945 -0.071 -10.083 1.00 77.81 113 GLN A CA 1
ATOM 882 C C . GLN A 1 113 ? 11.704 1.089 -11.061 1.00 77.81 113 GLN A C 1
ATOM 884 O O . GLN A 1 113 ? 10.814 1.904 -10.832 1.00 77.81 113 GLN A O 1
ATOM 889 N N . GLN A 1 114 ? 12.455 1.151 -12.165 1.00 80.12 114 GLN A N 1
ATOM 890 C CA . GLN A 1 114 ? 12.290 2.194 -13.173 1.00 80.12 114 GLN A CA 1
ATOM 891 C C . GLN A 1 114 ? 10.948 2.044 -13.899 1.00 80.12 114 GLN A C 1
ATOM 893 O O . GLN A 1 114 ? 10.223 3.027 -14.038 1.00 80.12 114 GLN A O 1
ATOM 898 N N . ALA A 1 115 ? 10.581 0.826 -14.299 1.00 79.75 115 ALA A N 1
ATOM 899 C CA . ALA A 1 115 ? 9.301 0.537 -14.937 1.00 79.75 115 ALA A CA 1
ATOM 900 C C . ALA A 1 115 ? 8.114 0.877 -14.021 1.00 79.75 115 ALA A C 1
ATOM 902 O O . ALA A 1 115 ? 7.108 1.415 -14.484 1.00 79.75 115 ALA A O 1
ATOM 903 N N . VAL A 1 116 ? 8.235 0.609 -12.716 1.00 83.69 116 VAL A N 1
ATOM 904 C CA . VAL A 1 116 ? 7.229 0.999 -11.716 1.00 83.69 116 VAL A CA 1
ATOM 905 C C . VAL A 1 116 ? 7.137 2.520 -11.585 1.00 83.69 116 VAL A C 1
ATOM 907 O O . VAL A 1 116 ? 6.039 3.077 -11.641 1.00 83.69 116 VAL A O 1
ATOM 910 N N . ASP A 1 117 ? 8.274 3.202 -11.435 1.00 80.12 117 ASP A N 1
ATOM 911 C CA . ASP A 1 117 ? 8.318 4.659 -11.321 1.00 80.12 117 ASP A CA 1
ATOM 912 C C . ASP A 1 117 ? 7.711 5.343 -12.551 1.00 80.12 117 ASP A C 1
ATOM 914 O O . ASP A 1 117 ? 6.900 6.253 -12.390 1.00 80.12 117 ASP A O 1
ATOM 918 N N . GLU A 1 118 ? 8.037 4.891 -13.763 1.00 78.88 118 GLU A N 1
ATOM 919 C CA . GLU A 1 118 ? 7.481 5.428 -15.011 1.00 78.88 118 GLU A CA 1
ATOM 920 C C . GLU A 1 118 ? 5.980 5.145 -15.152 1.00 78.88 118 GLU A C 1
ATOM 922 O O . GLU A 1 118 ? 5.229 6.010 -15.595 1.00 78.88 118 GLU A O 1
ATOM 927 N N . ALA A 1 119 ? 5.508 3.962 -14.757 1.00 77.56 119 ALA A N 1
ATOM 928 C CA . ALA A 1 119 ? 4.102 3.594 -14.912 1.00 77.56 119 ALA A CA 1
ATOM 929 C C . ALA A 1 119 ? 3.174 4.247 -13.873 1.00 77.56 119 ALA A C 1
ATOM 931 O O . ALA A 1 119 ? 1.985 4.432 -14.144 1.00 77.56 119 ALA A O 1
ATOM 932 N N . VAL A 1 120 ? 3.692 4.557 -12.680 1.00 84.38 120 VAL A N 1
ATOM 933 C CA . VAL A 1 120 ? 2.871 4.932 -11.517 1.00 84.38 120 VAL A CA 1
ATOM 934 C C . VAL A 1 120 ? 3.154 6.344 -11.023 1.00 84.38 120 VAL A C 1
ATOM 936 O O . VAL A 1 120 ? 2.224 7.122 -10.815 1.00 84.38 120 VAL A O 1
ATOM 939 N N . TRP A 1 121 ? 4.425 6.683 -10.808 1.00 83.06 121 TRP A N 1
ATOM 940 C CA . TRP A 1 121 ? 4.817 7.889 -10.066 1.00 83.06 121 TRP A CA 1
ATOM 941 C C . TRP A 1 121 ? 5.242 9.045 -10.975 1.00 83.06 121 TRP A C 1
ATOM 943 O O . TRP A 1 121 ? 5.151 10.209 -10.586 1.00 83.06 121 TRP A O 1
ATOM 953 N N . LYS A 1 122 ? 5.699 8.732 -12.187 1.00 78.38 122 LYS A N 1
ATOM 954 C CA . LYS A 1 122 ? 6.097 9.670 -13.239 1.00 78.38 122 LYS A CA 1
ATOM 955 C C . LYS A 1 122 ? 5.564 9.186 -14.592 1.00 78.38 122 LYS A C 1
ATOM 957 O O . LYS A 1 122 ? 6.377 8.871 -15.464 1.00 78.38 122 LYS A O 1
ATOM 962 N N . PRO A 1 123 ? 4.233 9.129 -14.786 1.00 62.50 123 PRO A N 1
ATOM 963 C CA . PRO A 1 123 ? 3.682 8.804 -16.094 1.00 62.50 123 PRO A CA 1
ATOM 964 C C . PRO A 1 123 ? 4.274 9.775 -17.115 1.00 62.50 123 PRO A C 1
ATOM 966 O O . PRO A 1 123 ? 4.154 10.991 -16.952 1.00 62.50 123 PRO A O 1
ATOM 969 N N . LEU A 1 124 ? 4.981 9.243 -18.117 1.00 55.59 124 LEU A N 1
ATOM 970 C CA . LEU A 1 124 ? 5.453 10.032 -19.252 1.00 55.59 124 LEU A CA 1
ATOM 971 C C . LEU A 1 124 ? 4.222 10.717 -19.864 1.00 55.59 124 LEU A C 1
ATOM 973 O O . LEU A 1 124 ? 3.325 10.041 -20.370 1.00 55.59 124 LEU A O 1
ATOM 977 N N . ALA A 1 125 ? 4.159 12.039 -19.694 1.00 45.94 125 ALA A N 1
ATOM 978 C CA . ALA A 1 125 ? 3.083 12.904 -20.167 1.00 45.94 125 ALA A CA 1
ATOM 979 C C . ALA A 1 125 ? 3.054 13.009 -21.696 1.00 45.94 125 ALA A C 1
ATOM 981 O O . ALA A 1 125 ? 4.147 12.985 -22.311 1.00 45.94 125 ALA A O 1
#

pLDDT: mean 84.83, std 7.8, range [45.94, 93.56]

Foldseek 3Di:
DAWAAEQLDIDDADPVDQLQVDPPRPDHPVRLVPQDLVNLQVVVQVQCQVPVCCCVVPVVSVSSSCRSNCVHPNWRYWHWDDPPVGTDIDIDHAPRVLVVVLVVCVVVVNRDPVSVCCSTVNPPD

Sequence (125 aa):
MAFFLYRDQLVELDTSMAPQARGDFPLQPNQYEQITVQDLMQLLTEGLADNPRLAEEEPKFVLAICHMLFDKDGVNAIRVTDDGLGPVLSCAKIPDQSLMILDELRMRGALDQQAVDEAVWKPLA

Radius of gyration: 14.65 Å; chains: 1; bounding box: 34×26×36 Å